Protein AF-A0A9D4DWQ7-F1 (afdb_monomer_lite)

Sequence (74 aa):
MLDVELVMDTAMDRTPCEVTGVTPGDNMYLNVNNLLQLGGRYVEPRYPTSVTSSRFQGCMRNLIHNGKVGACLV

InterPro domains:
  IPR001791 Laminin G domain [PF02210] (21-68)
  IPR013320 Concanavalin A-like lectin/glucanase domain superfamily [SSF49899] (17-69)

Radius of gyration: 18.96 Å; chains: 1; bounding box: 54×36×44 Å

Structure (mmCIF, N/CA/C/O backbone):
data_AF-A0A9D4DWQ7-F1
#
_entry.id   AF-A0A9D4DWQ7-F1
#
loop_
_atom_site.group_PDB
_atom_site.id
_atom_site.type_symbol
_atom_site.label_atom_id
_atom_site.label_alt_id
_atom_site.label_comp_id
_atom_site.label_asym_id
_atom_site.label_entity_id
_atom_site.label_seq_id
_atom_site.pdbx_PDB_ins_code
_atom_site.Cartn_x
_atom_site.Cartn_y
_atom_site.Cartn_z
_atom_site.occupancy
_atom_site.B_iso_or_equiv
_atom_site.auth_seq_id
_atom_site.auth_comp_id
_atom_site.auth_asym_id
_atom_site.auth_a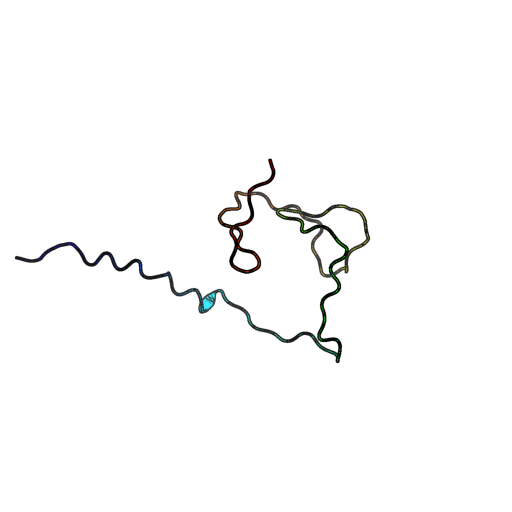tom_id
_atom_site.pdbx_PDB_model_num
ATOM 1 N N . MET A 1 1 ? 39.671 5.930 -30.503 1.00 47.19 1 MET A N 1
ATOM 2 C CA . MET A 1 1 ? 38.921 4.672 -30.330 1.00 47.19 1 MET A CA 1
ATOM 3 C C . MET A 1 1 ? 38.849 4.358 -28.853 1.00 47.19 1 MET A C 1
ATOM 5 O O . MET A 1 1 ? 39.832 3.886 -28.298 1.00 47.19 1 MET A O 1
ATOM 9 N N . LEU A 1 2 ? 37.725 4.717 -28.240 1.00 39.62 2 LEU A N 1
ATOM 10 C CA . LEU A 1 2 ? 37.073 4.010 -27.137 1.00 39.62 2 LEU A CA 1
ATOM 11 C C . LEU A 1 2 ? 35.796 4.802 -26.863 1.00 39.62 2 LEU A C 1
ATOM 13 O O . LEU A 1 2 ? 35.811 5.841 -26.207 1.00 39.62 2 LEU A O 1
ATOM 17 N N . ASP A 1 3 ? 34.741 4.357 -27.534 1.00 45.78 3 ASP A N 1
ATOM 18 C CA . ASP A 1 3 ? 33.431 4.982 -27.556 1.00 45.78 3 ASP A CA 1
ATOM 19 C C . ASP A 1 3 ? 32.759 4.876 -26.185 1.00 45.78 3 ASP A C 1
ATOM 21 O O . ASP A 1 3 ? 32.599 3.800 -25.605 1.00 45.78 3 ASP A O 1
ATOM 25 N N . VAL A 1 4 ? 32.380 6.042 -25.674 1.00 59.88 4 VAL A N 1
ATOM 26 C CA . VAL A 1 4 ? 31.447 6.219 -24.569 1.00 59.88 4 VAL A CA 1
ATOM 27 C C . VAL A 1 4 ? 30.048 6.009 -25.140 1.00 59.88 4 VAL A C 1
ATOM 29 O O . VAL A 1 4 ? 29.481 6.960 -25.651 1.00 59.88 4 VAL A O 1
ATOM 32 N N . GLU A 1 5 ? 29.511 4.788 -25.092 1.00 51.75 5 GLU A N 1
ATOM 33 C CA . GLU A 1 5 ? 28.057 4.528 -25.138 1.00 51.75 5 GLU A CA 1
ATOM 34 C C . GLU A 1 5 ? 27.745 3.040 -24.894 1.00 51.75 5 GLU A C 1
ATOM 36 O O . GLU A 1 5 ? 27.359 2.280 -25.775 1.00 51.75 5 GLU A O 1
ATOM 41 N N . LEU A 1 6 ? 27.875 2.613 -23.638 1.00 51.19 6 LEU A N 1
ATOM 42 C CA . LEU A 1 6 ? 27.016 1.562 -23.092 1.00 51.19 6 LEU A CA 1
ATOM 43 C C . LEU A 1 6 ? 26.048 2.249 -22.131 1.00 51.19 6 LEU A C 1
ATOM 45 O O . LEU A 1 6 ? 26.175 2.158 -20.913 1.00 51.19 6 LEU A O 1
ATOM 49 N N . VAL A 1 7 ? 25.068 2.962 -22.692 1.00 51.66 7 VAL A N 1
ATOM 50 C CA . VAL A 1 7 ? 23.826 3.266 -21.972 1.00 51.66 7 VAL A CA 1
ATOM 51 C C . VAL A 1 7 ? 23.037 1.960 -21.913 1.00 51.66 7 VAL A C 1
ATOM 53 O O . VAL A 1 7 ? 22.067 1.742 -22.630 1.00 51.66 7 VAL A O 1
ATOM 56 N N . MET A 1 8 ? 23.507 1.039 -21.076 1.00 47.16 8 MET A N 1
ATOM 57 C CA . MET A 1 8 ? 22.609 0.069 -20.486 1.00 47.16 8 MET A CA 1
ATOM 58 C C . MET A 1 8 ? 21.868 0.846 -19.407 1.00 47.16 8 MET A C 1
ATOM 60 O O . MET A 1 8 ? 22.444 1.188 -18.373 1.00 47.16 8 MET A O 1
ATOM 64 N N . ASP A 1 9 ? 20.599 1.147 -19.670 1.00 53.84 9 ASP A N 1
ATOM 65 C CA . ASP A 1 9 ? 19.588 1.292 -18.627 1.00 53.84 9 ASP A CA 1
ATOM 66 C C . ASP A 1 9 ? 19.604 -0.018 -17.826 1.00 53.84 9 ASP A C 1
ATOM 68 O O . ASP A 1 9 ? 18.866 -0.968 -18.085 1.00 53.84 9 ASP A O 1
ATOM 72 N N . THR A 1 10 ? 20.596 -0.147 -16.946 1.00 49.78 10 THR A N 1
ATOM 73 C CA . THR A 1 10 ? 20.670 -1.241 -15.997 1.00 49.78 10 THR A CA 1
ATOM 74 C C . THR A 1 10 ? 19.554 -0.933 -15.029 1.00 49.78 10 THR A C 1
ATOM 76 O O . THR A 1 10 ? 19.716 -0.124 -14.120 1.00 49.78 10 THR A O 1
ATOM 79 N N . ALA A 1 11 ? 18.379 -1.508 -15.296 1.00 65.25 11 ALA A N 1
ATOM 80 C CA . ALA A 1 11 ? 17.302 -1.588 -14.333 1.00 65.25 11 ALA A CA 1
ATOM 81 C C . ALA A 1 11 ? 17.951 -1.959 -12.998 1.00 65.25 11 ALA A C 1
ATOM 83 O O . ALA A 1 11 ? 18.470 -3.066 -12.852 1.00 65.25 11 ALA A O 1
ATOM 84 N N . MET A 1 12 ? 18.055 -0.972 -12.104 1.00 75.00 12 MET A N 1
ATOM 85 C CA . MET A 1 12 ? 18.776 -1.097 -10.844 1.00 75.00 12 MET A CA 1
ATOM 86 C C . MET A 1 12 ? 18.311 -2.389 -10.182 1.00 75.00 12 MET A C 1
ATOM 88 O O . MET A 1 12 ? 17.103 -2.574 -10.057 1.00 75.00 12 MET A O 1
ATOM 92 N N . ASP A 1 13 ? 19.228 -3.288 -9.818 1.00 78.00 13 ASP A N 1
ATOM 93 C CA . ASP A 1 13 ? 18.844 -4.558 -9.203 1.00 78.00 13 ASP A CA 1
ATOM 94 C C . ASP A 1 13 ? 18.044 -4.273 -7.922 1.00 78.00 13 ASP A C 1
ATOM 96 O O . ASP A 1 13 ? 18.568 -3.738 -6.941 1.00 78.00 13 ASP A O 1
ATOM 100 N N . ARG A 1 14 ? 16.737 -4.559 -7.969 1.00 82.31 14 ARG A N 1
ATOM 101 C CA . ARG A 1 14 ? 15.790 -4.279 -6.882 1.00 82.31 14 ARG A CA 1
ATOM 102 C C . ARG A 1 14 ? 15.670 -5.442 -5.914 1.00 82.31 14 ARG A C 1
ATOM 104 O O . ARG A 1 14 ? 15.044 -5.262 -4.871 1.00 82.31 14 ARG A O 1
ATOM 111 N N . THR A 1 15 ? 16.284 -6.589 -6.213 1.00 84.25 15 THR A N 1
ATOM 112 C CA . THR A 1 15 ? 16.171 -7.797 -5.390 1.00 84.25 15 THR A CA 1
ATOM 113 C C . THR A 1 15 ? 16.516 -7.572 -3.912 1.00 84.25 15 THR A C 1
ATOM 115 O O . THR A 1 15 ? 15.787 -8.105 -3.076 1.00 84.25 15 THR A O 1
ATOM 118 N N . PRO A 1 16 ? 17.495 -6.722 -3.514 1.00 86.88 16 PRO A N 1
ATOM 119 C CA . PRO A 1 16 ? 17.776 -6.486 -2.093 1.00 86.88 16 PRO A CA 1
ATOM 120 C C . PRO A 1 16 ? 16.679 -5.693 -1.364 1.00 86.88 16 PRO A C 1
ATOM 122 O O . PRO A 1 16 ? 16.645 -5.664 -0.136 1.00 86.88 16 PRO A O 1
ATOM 125 N N . CYS A 1 17 ? 15.809 -5.005 -2.107 1.00 85.12 17 CYS A N 1
ATOM 126 C CA . CYS A 1 17 ? 14.706 -4.200 -1.585 1.00 85.12 17 CYS A CA 1
ATOM 127 C C . CYS A 1 17 ? 13.346 -4.893 -1.740 1.00 85.12 17 CYS A C 1
ATOM 129 O O . CYS A 1 17 ? 12.317 -4.306 -1.395 1.00 85.12 17 CYS A O 1
ATOM 131 N N . GLU A 1 18 ? 13.326 -6.105 -2.290 1.00 86.94 18 GLU A N 1
ATOM 132 C CA . GLU A 1 18 ? 12.115 -6.881 -2.504 1.00 86.94 18 GLU A CA 1
ATOM 133 C C . GLU A 1 18 ? 11.898 -7.861 -1.356 1.00 86.94 18 GLU A C 1
ATOM 135 O O . GLU A 1 18 ? 12.815 -8.508 -0.853 1.00 86.94 18 GLU A O 1
ATOM 140 N N . VAL A 1 19 ? 10.642 -7.968 -0.934 1.00 91.00 19 VAL A N 1
ATOM 141 C CA . VAL A 1 19 ? 10.213 -8.918 0.087 1.00 91.00 19 VAL A CA 1
ATOM 142 C C . VAL A 1 19 ? 9.115 -9.770 -0.518 1.00 91.00 19 VAL A C 1
ATOM 144 O O . VAL A 1 19 ? 8.180 -9.255 -1.132 1.00 91.00 19 VAL A O 1
ATOM 147 N N . THR A 1 20 ? 9.226 -11.079 -0.327 1.00 91.19 20 THR A N 1
ATOM 148 C CA . THR A 1 20 ? 8.202 -12.048 -0.715 1.00 91.19 20 THR A CA 1
ATOM 149 C C . THR A 1 20 ? 7.558 -12.644 0.532 1.00 91.19 20 THR A C 1
ATOM 151 O O . THR A 1 20 ? 8.153 -12.677 1.610 1.00 91.19 20 THR A O 1
ATOM 154 N N . GLY A 1 21 ? 6.309 -13.082 0.409 1.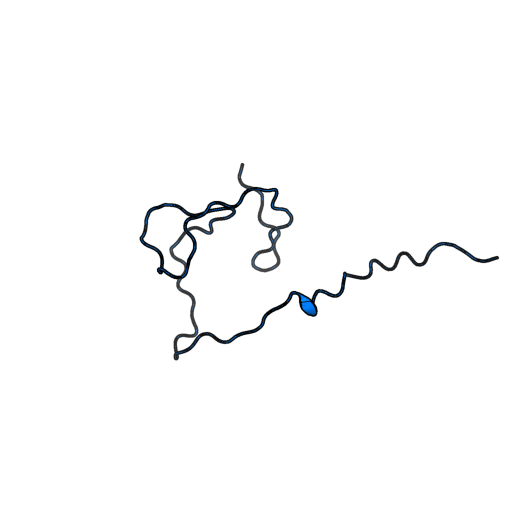00 91.75 21 GLY A N 1
ATOM 155 C CA . GLY A 1 21 ? 5.555 -13.648 1.519 1.00 91.75 21 GLY A CA 1
ATOM 156 C C . GLY A 1 21 ? 4.266 -14.305 1.048 1.00 91.75 21 GLY A C 1
ATOM 157 O O . GLY A 1 21 ? 3.871 -14.162 -0.108 1.00 91.75 21 GLY A O 1
ATOM 158 N N . VAL A 1 22 ? 3.617 -15.031 1.956 1.00 92.44 22 VAL A N 1
ATOM 159 C CA . VAL A 1 22 ? 2.361 -15.744 1.697 1.00 92.44 22 VAL A CA 1
ATOM 160 C C . VAL A 1 22 ? 1.332 -15.322 2.739 1.00 92.44 22 VAL A C 1
ATOM 162 O O . VAL A 1 22 ? 1.643 -15.231 3.927 1.00 92.44 22 VAL A O 1
ATOM 165 N N . THR A 1 23 ? 0.106 -15.044 2.300 1.00 90.50 23 THR A N 1
ATOM 166 C CA . THR A 1 23 ? -1.014 -14.773 3.207 1.00 90.50 23 THR A CA 1
ATOM 167 C C . THR A 1 23 ? -1.522 -16.094 3.796 1.00 90.50 23 THR A C 1
ATOM 169 O O . THR A 1 23 ? -1.759 -17.029 3.035 1.00 90.50 23 THR A O 1
ATOM 172 N N . PRO A 1 24 ? -1.681 -16.207 5.127 1.00 91.25 24 PRO A N 1
ATOM 173 C CA . PRO A 1 24 ? -2.178 -17.431 5.750 1.00 91.25 24 PRO A CA 1
ATOM 174 C C . PRO A 1 24 ? -3.681 -17.643 5.501 1.00 91.25 24 PRO A C 1
ATOM 176 O O . PRO A 1 24 ? -4.436 -16.681 5.349 1.00 91.25 24 PRO A O 1
ATOM 179 N N . GLY A 1 25 ? -4.118 -18.904 5.564 1.00 93.12 25 GLY A N 1
ATOM 180 C CA . GLY A 1 25 ? -5.517 -19.319 5.397 1.00 93.12 25 GLY A CA 1
ATOM 181 C C . GLY A 1 25 ? -5.867 -19.766 3.974 1.00 93.12 25 GLY A C 1
ATOM 182 O O . GLY A 1 25 ? -5.026 -19.743 3.082 1.00 93.12 25 GLY A O 1
ATOM 183 N N . ASP A 1 26 ? -7.125 -20.169 3.775 1.00 94.19 26 ASP A N 1
ATOM 184 C CA . ASP A 1 26 ? -7.594 -20.784 2.517 1.00 94.19 26 ASP A CA 1
ATOM 185 C C . ASP A 1 26 ? -8.223 -19.779 1.535 1.00 94.19 26 ASP A C 1
ATOM 187 O O . ASP A 1 26 ? -8.529 -20.106 0.387 1.00 94.19 26 ASP A O 1
ATOM 191 N N . ASN A 1 27 ? -8.452 -18.539 1.976 1.00 91.81 27 ASN A N 1
ATOM 192 C CA . ASN A 1 27 ? -9.075 -17.511 1.147 1.00 91.81 27 ASN A CA 1
ATOM 193 C C . ASN A 1 27 ? -8.090 -17.003 0.089 1.00 91.81 27 ASN A C 1
ATOM 195 O O . ASN A 1 27 ? -7.155 -16.270 0.398 1.00 91.81 27 ASN A O 1
ATOM 199 N N . MET A 1 28 ? -8.356 -17.336 -1.175 1.00 91.12 28 MET A N 1
ATOM 200 C CA . MET A 1 28 ? -7.516 -16.937 -2.314 1.00 91.12 28 MET A CA 1
ATOM 201 C C . MET A 1 28 ? -7.953 -15.621 -2.978 1.00 91.12 28 MET A C 1
ATOM 203 O O . MET A 1 28 ? -7.219 -15.068 -3.794 1.00 91.12 28 MET A O 1
ATOM 207 N N . TYR A 1 29 ? -9.152 -15.122 -2.664 1.00 90.75 29 TYR A N 1
ATOM 208 C CA . TYR A 1 29 ? -9.734 -13.951 -3.320 1.00 90.75 29 TYR A CA 1
ATOM 209 C C . TYR A 1 29 ? -9.632 -12.697 -2.453 1.00 90.75 29 TYR A C 1
ATOM 211 O O . TYR A 1 29 ? -9.966 -12.714 -1.267 1.00 90.75 29 TYR A O 1
ATOM 219 N N . LEU A 1 30 ? -9.244 -11.580 -3.074 1.00 87.50 30 LEU A N 1
ATOM 220 C CA . LEU A 1 30 ? -9.266 -10.261 -2.448 1.00 87.50 30 LEU A CA 1
ATOM 221 C C . LEU A 1 30 ? -10.603 -9.567 -2.735 1.00 87.50 30 LEU A C 1
ATOM 223 O O . LEU A 1 30 ? -10.917 -9.257 -3.883 1.00 87.50 30 LEU A O 1
ATOM 227 N N . ASN A 1 31 ? -11.381 -9.292 -1.689 1.00 87.62 31 ASN A N 1
ATOM 228 C CA . ASN A 1 31 ? -12.623 -8.532 -1.814 1.00 87.62 31 ASN A CA 1
ATOM 229 C C . ASN A 1 31 ? -12.326 -7.021 -1.830 1.00 87.62 31 ASN A C 1
ATOM 231 O O . ASN A 1 31 ? -11.893 -6.459 -0.823 1.00 87.62 31 ASN A O 1
ATOM 235 N N . VAL A 1 32 ? -12.560 -6.365 -2.970 1.00 81.44 32 VAL A N 1
ATOM 236 C CA . VAL A 1 32 ? -12.201 -4.958 -3.215 1.00 81.44 32 VAL A CA 1
ATOM 237 C C . VAL A 1 32 ? -13.428 -4.075 -3.448 1.00 81.44 32 VAL A C 1
ATOM 239 O O . VAL A 1 32 ? -13.623 -3.519 -4.520 1.00 81.44 32 VAL A O 1
ATOM 242 N N . ASN A 1 33 ? -14.242 -3.890 -2.409 1.00 83.50 33 ASN A N 1
ATOM 243 C CA . ASN A 1 33 ? -15.339 -2.906 -2.427 1.00 83.50 33 ASN A CA 1
ATOM 244 C C . ASN A 1 33 ? -14.916 -1.510 -1.924 1.00 83.50 33 ASN A C 1
ATO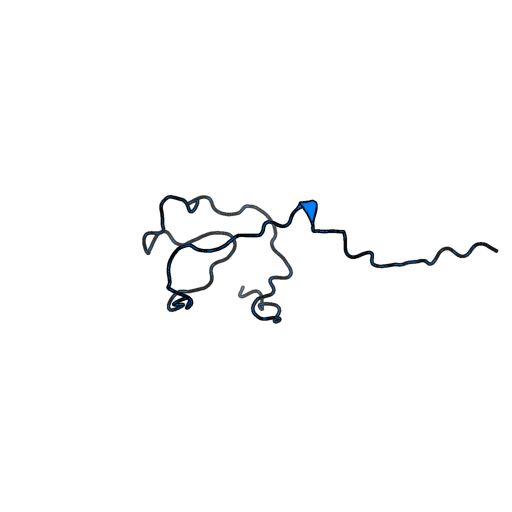M 246 O O . ASN A 1 33 ? -15.759 -0.640 -1.729 1.00 83.50 33 ASN A O 1
ATOM 250 N N . ASN A 1 34 ? -13.619 -1.297 -1.686 1.00 80.56 34 ASN A N 1
ATOM 251 C CA . ASN A 1 34 ? -13.072 -0.074 -1.101 1.00 80.56 34 ASN A CA 1
ATOM 252 C C . ASN A 1 34 ? -12.199 0.692 -2.103 1.00 80.56 34 ASN A C 1
ATOM 254 O O . ASN A 1 34 ? -11.634 0.113 -3.030 1.00 80.56 34 ASN A O 1
ATOM 258 N N . LEU A 1 35 ? -12.043 1.995 -1.869 1.00 85.00 35 LEU A N 1
ATOM 259 C CA . LEU A 1 35 ? -11.186 2.866 -2.674 1.00 85.00 35 LEU A CA 1
ATOM 260 C C . LEU A 1 35 ? -9.698 2.564 -2.450 1.00 85.00 35 LEU A C 1
ATOM 262 O O . LEU A 1 35 ? -9.240 2.442 -1.308 1.00 85.00 35 LEU A O 1
ATOM 266 N N . LEU A 1 36 ? -8.933 2.538 -3.546 1.00 86.06 36 LEU A N 1
ATOM 267 C CA . LEU A 1 36 ? -7.473 2.571 -3.500 1.00 86.06 36 LEU A CA 1
ATOM 268 C C . LEU A 1 36 ? -7.019 3.950 -3.005 1.00 86.06 36 LEU A C 1
ATOM 270 O O . LEU A 1 36 ? -7.374 4.971 -3.589 1.00 86.06 36 LEU A O 1
ATOM 274 N N . GLN A 1 37 ? -6.228 3.973 -1.937 1.00 86.94 37 GLN A N 1
ATOM 275 C CA . GLN A 1 37 ? -5.726 5.198 -1.314 1.00 86.94 37 GLN A CA 1
ATOM 276 C C . GLN A 1 37 ? -4.200 5.222 -1.361 1.00 86.94 37 GLN A C 1
ATOM 278 O O . GLN A 1 37 ? -3.548 4.197 -1.162 1.00 86.94 37 GLN A O 1
ATOM 283 N N . LEU A 1 38 ? -3.634 6.399 -1.625 1.00 88.44 38 LEU A N 1
ATOM 284 C CA . LEU A 1 38 ? -2.198 6.613 -1.790 1.00 88.44 38 LEU A CA 1
ATOM 285 C C . LEU A 1 38 ? -1.747 7.760 -0.893 1.00 88.44 38 LEU A C 1
ATOM 287 O O . LEU A 1 38 ? -2.467 8.736 -0.706 1.00 88.44 38 LEU A O 1
ATOM 291 N N . GLY A 1 39 ? -0.538 7.655 -0.345 1.00 89.00 39 GLY A N 1
ATOM 292 C CA . GLY A 1 39 ? 0.055 8.708 0.484 1.00 89.00 39 GLY A CA 1
ATOM 293 C C . GLY A 1 39 ? -0.592 8.889 1.862 1.00 89.00 39 GLY A C 1
ATOM 294 O O . GLY A 1 39 ? -0.196 9.750 2.644 1.00 89.00 39 GLY A O 1
ATOM 295 N N . GLY A 1 40 ? -1.583 8.072 2.192 1.00 88.69 40 GLY A N 1
ATOM 296 C CA . GLY A 1 40 ? -2.284 8.097 3.462 1.00 88.69 40 GLY A CA 1
ATOM 297 C C . GLY A 1 40 ? -3.579 7.306 3.373 1.00 88.69 40 GLY A C 1
ATOM 298 O O . GLY A 1 40 ? -3.886 6.707 2.344 1.00 88.69 40 GLY A O 1
ATOM 299 N N . ARG A 1 41 ? -4.337 7.323 4.468 1.00 87.50 41 ARG A N 1
ATOM 300 C CA . ARG A 1 41 ? -5.658 6.701 4.555 1.00 87.50 41 ARG A CA 1
ATOM 301 C C . ARG A 1 41 ? -6.665 7.627 5.227 1.00 87.50 41 ARG A C 1
ATOM 303 O O . ARG A 1 41 ? -6.280 8.493 6.021 1.00 87.50 41 ARG A O 1
ATOM 310 N N . TYR A 1 42 ? -7.943 7.422 4.940 1.00 86.94 42 TYR A N 1
ATOM 311 C CA . TYR A 1 42 ? -9.034 7.979 5.733 1.00 86.94 42 TYR A CA 1
ATOM 312 C C . TYR A 1 42 ? -9.052 7.382 7.144 1.00 86.94 42 TYR A C 1
ATOM 314 O O . TYR A 1 42 ? -8.513 6.303 7.395 1.00 86.94 42 TYR A O 1
ATOM 322 N N . VAL A 1 43 ? -9.661 8.113 8.078 1.00 83.69 43 VAL A N 1
ATOM 323 C CA . VAL A 1 43 ? -9.837 7.655 9.466 1.00 83.69 43 VAL A CA 1
ATOM 324 C C . VAL A 1 43 ? -10.876 6.531 9.538 1.00 83.69 43 VAL A C 1
ATOM 326 O O . VAL A 1 43 ? -10.740 5.618 10.349 1.00 83.69 43 VAL A O 1
ATOM 329 N N . GLU A 1 44 ? -11.862 6.568 8.642 1.00 84.56 44 GLU A N 1
ATOM 330 C CA . GLU A 1 44 ? -12.942 5.593 8.527 1.00 84.56 44 GLU A CA 1
ATOM 331 C C . GLU A 1 44 ? -12.931 4.926 7.142 1.00 84.56 44 GLU A C 1
ATOM 333 O O . GLU A 1 44 ? -12.664 5.606 6.145 1.00 84.56 44 GLU A O 1
ATOM 338 N N . PRO A 1 45 ? -13.209 3.609 7.051 1.00 82.00 45 PRO A N 1
ATOM 339 C CA . PRO A 1 45 ? -13.532 2.674 8.141 1.00 82.00 45 PRO A CA 1
ATOM 340 C C . PRO A 1 45 ? -12.309 2.297 9.000 1.00 82.00 45 PRO A C 1
ATOM 342 O O . PRO A 1 45 ? -11.173 2.632 8.677 1.00 82.00 45 PRO A O 1
ATOM 345 N N . ARG A 1 46 ? -12.529 1.588 10.116 1.00 84.62 46 ARG A N 1
ATOM 346 C CA . ARG A 1 46 ? -11.439 1.156 11.005 1.00 84.62 46 ARG A CA 1
ATOM 347 C C . ARG A 1 46 ? -10.538 0.135 10.304 1.00 84.62 46 ARG A C 1
ATOM 349 O O . ARG A 1 46 ? -11.001 -0.914 9.868 1.00 84.62 46 ARG A O 1
ATOM 356 N N . TYR A 1 47 ? -9.242 0.422 10.262 1.00 87.25 47 TYR A N 1
ATOM 357 C CA . TYR A 1 47 ? -8.219 -0.463 9.702 1.00 87.25 47 TYR A CA 1
ATOM 358 C C . TYR A 1 47 ? -7.602 -1.384 10.772 1.00 87.25 47 TYR A C 1
ATOM 360 O O . TYR A 1 47 ? -7.660 -1.057 11.964 1.00 87.25 47 TYR A O 1
ATOM 368 N N . PRO A 1 48 ? -6.962 -2.503 10.371 1.00 87.94 48 PRO A N 1
ATOM 369 C CA . PRO A 1 48 ? -6.171 -3.334 11.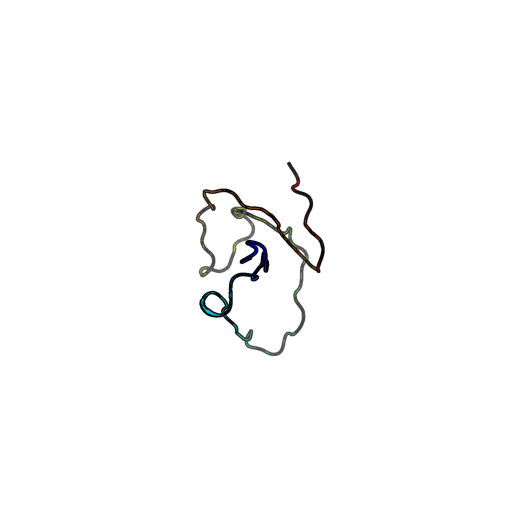276 1.00 87.94 48 PRO A CA 1
ATOM 370 C C . PRO A 1 48 ? -5.083 -2.530 12.000 1.00 87.94 48 PRO A C 1
ATOM 372 O O . PRO A 1 48 ? -4.509 -1.591 11.445 1.00 87.94 48 PRO A O 1
ATOM 375 N N . THR A 1 49 ? -4.771 -2.924 13.235 1.00 87.56 49 THR A N 1
ATOM 376 C CA . THR A 1 49 ? -3.829 -2.210 14.118 1.00 87.56 49 THR A CA 1
ATOM 377 C C . THR A 1 49 ? -2.391 -2.195 13.605 1.00 87.56 49 THR A C 1
ATOM 379 O O . THR A 1 49 ? -1.637 -1.295 13.959 1.00 87.56 49 THR A O 1
ATOM 382 N N . SER A 1 50 ? -2.018 -3.147 12.748 1.00 86.88 50 SER A N 1
ATOM 383 C CA . SER A 1 50 ? -0.701 -3.213 12.104 1.00 86.88 50 SER A CA 1
ATOM 384 C C . SER A 1 50 ? -0.494 -2.158 11.013 1.00 86.88 50 SER A C 1
ATOM 386 O O . SER A 1 50 ? 0.632 -1.949 10.570 1.00 86.88 50 SER A O 1
ATOM 388 N N . VAL A 1 51 ? -1.556 -1.482 10.567 1.00 85.69 51 VAL A N 1
ATOM 389 C CA . VAL A 1 51 ? -1.469 -0.479 9.503 1.00 85.69 51 VAL A CA 1
ATOM 390 C C . VAL A 1 51 ? -1.311 0.909 10.122 1.00 85.69 51 VAL A C 1
ATOM 392 O O . VAL A 1 51 ? -2.175 1.358 10.885 1.00 85.69 51 VAL A O 1
ATOM 395 N N . THR A 1 52 ? -0.234 1.605 9.752 1.00 86.94 52 THR A N 1
ATOM 396 C CA . THR A 1 52 ? 0.083 2.948 10.258 1.00 86.94 52 THR A CA 1
ATOM 397 C C . THR A 1 52 ? -1.030 3.966 9.984 1.00 86.94 52 THR A C 1
ATOM 399 O O . THR A 1 52 ? -1.688 3.939 8.943 1.00 86.94 52 THR A O 1
ATOM 402 N N . SER A 1 53 ? -1.242 4.881 10.932 1.00 85.69 53 SER A N 1
ATOM 403 C CA . SER A 1 53 ? -2.082 6.073 10.760 1.00 85.69 53 SER A CA 1
ATOM 404 C C . SER A 1 53 ? -1.307 7.280 10.225 1.00 85.69 53 SER A C 1
ATOM 406 O O . SER A 1 53 ? -1.927 8.292 9.893 1.00 85.69 53 SER A O 1
ATOM 408 N N . SER A 1 54 ? 0.025 7.200 10.140 1.00 88.88 54 SER A N 1
ATOM 409 C CA .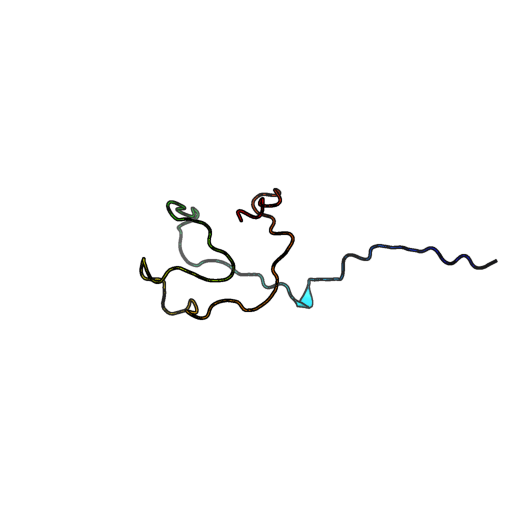 SER A 1 54 ? 0.843 8.286 9.606 1.00 88.88 54 SER A CA 1
ATOM 410 C C . SER A 1 54 ? 0.600 8.474 8.109 1.00 88.88 54 SER A C 1
ATOM 412 O O . SER A 1 54 ? 0.491 7.519 7.340 1.00 88.88 54 SER A O 1
ATOM 414 N N . ARG A 1 55 ? 0.513 9.738 7.691 1.00 88.38 55 ARG A N 1
ATOM 415 C CA . ARG A 1 55 ? 0.464 10.107 6.274 1.00 88.38 55 ARG A CA 1
ATOM 416 C C . ARG A 1 55 ? 1.878 10.108 5.707 1.00 88.38 55 ARG A C 1
ATOM 418 O O . ARG A 1 55 ? 2.829 10.458 6.406 1.00 88.38 55 ARG A O 1
ATOM 425 N N . PHE A 1 56 ? 2.001 9.731 4.444 1.00 91.31 56 PHE A N 1
ATOM 426 C CA . PHE A 1 56 ? 3.253 9.837 3.712 1.00 91.31 56 PHE A CA 1
ATOM 427 C C . PHE A 1 56 ? 3.587 11.312 3.476 1.00 91.31 56 PHE A C 1
ATOM 429 O O . PHE A 1 56 ? 2.713 12.103 3.122 1.00 91.31 56 PHE A O 1
ATOM 436 N N . GLN A 1 57 ? 4.855 11.673 3.655 1.00 92.56 57 GLN A N 1
ATOM 437 C CA . GLN A 1 57 ? 5.370 13.006 3.354 1.00 92.56 57 GLN A CA 1
ATOM 438 C C . GLN A 1 57 ? 6.484 12.863 2.319 1.00 92.56 57 GLN A C 1
ATOM 440 O O . GLN A 1 57 ? 7.555 12.343 2.620 1.00 92.56 57 GLN A O 1
ATOM 445 N N . GLY A 1 58 ? 6.207 13.282 1.088 1.00 90.75 58 GLY A N 1
ATOM 446 C CA . GLY A 1 58 ? 7.129 13.166 -0.037 1.00 90.75 58 GLY A CA 1
ATOM 447 C C . GLY A 1 58 ? 6.391 13.089 -1.369 1.00 90.75 58 GLY A C 1
ATOM 448 O O . GLY A 1 58 ? 5.166 13.193 -1.427 1.00 90.75 58 GLY A O 1
ATOM 449 N N . CYS A 1 59 ? 7.141 12.867 -2.445 1.00 87.50 59 CYS A N 1
ATOM 450 C CA . CYS A 1 59 ? 6.585 12.715 -3.786 1.00 87.50 59 CYS A CA 1
ATOM 451 C C . CYS A 1 59 ? 6.431 11.232 -4.141 1.00 87.50 59 CYS A C 1
ATOM 453 O O . CYS A 1 59 ? 7.373 10.454 -4.003 1.00 87.50 59 CYS A O 1
ATOM 455 N N . MET A 1 60 ? 5.261 10.850 -4.653 1.00 84.19 60 MET A N 1
ATOM 456 C CA . MET A 1 60 ? 5.024 9.545 -5.276 1.00 84.19 60 MET A CA 1
ATOM 457 C C . MET A 1 60 ? 4.912 9.737 -6.790 1.00 84.19 60 MET A C 1
ATOM 459 O O . MET A 1 60 ? 4.318 10.711 -7.247 1.00 84.19 60 MET A O 1
ATOM 463 N N . ARG A 1 61 ? 5.473 8.817 -7.578 1.00 83.50 61 ARG A N 1
ATOM 464 C CA . ARG A 1 61 ? 5.400 8.842 -9.047 1.00 83.50 61 ARG A CA 1
ATOM 465 C C . ARG A 1 61 ? 5.301 7.428 -9.602 1.00 83.50 61 ARG A C 1
ATOM 467 O O . ARG A 1 61 ? 5.725 6.487 -8.938 1.00 83.50 61 ARG A O 1
ATOM 474 N N . ASN A 1 62 ? 4.799 7.308 -10.831 1.00 82.69 62 ASN A N 1
ATOM 475 C CA . ASN A 1 62 ? 4.762 6.055 -11.589 1.00 82.69 62 ASN A CA 1
ATOM 476 C C . ASN A 1 62 ? 4.027 4.914 -10.859 1.00 82.69 62 ASN A C 1
ATOM 478 O O . ASN A 1 62 ? 4.511 3.784 -10.836 1.00 82.69 62 ASN A O 1
ATOM 482 N N . LEU A 1 63 ? 2.866 5.191 -10.248 1.00 83.62 63 LEU A N 1
ATOM 483 C CA . LEU A 1 63 ? 2.031 4.120 -9.700 1.00 83.62 63 LEU A CA 1
ATOM 484 C C . LEU A 1 63 ? 1.565 3.216 -10.842 1.00 83.62 63 LEU A C 1
ATOM 486 O O . LEU A 1 63 ? 0.851 3.673 -11.731 1.00 83.62 63 LEU A O 1
ATOM 490 N N . ILE A 1 64 ? 1.908 1.933 -10.772 1.00 83.00 64 ILE A N 1
ATOM 491 C CA . ILE A 1 64 ? 1.444 0.913 -11.710 1.00 83.00 64 ILE A CA 1
ATOM 492 C C . ILE A 1 64 ? 0.544 -0.057 -10.950 1.00 83.00 64 ILE A C 1
ATOM 494 O O . ILE A 1 64 ? 0.972 -0.679 -9.981 1.00 83.00 64 ILE A O 1
ATOM 498 N N . HIS A 1 65 ? -0.698 -0.200 -11.405 1.00 84.38 65 HIS A N 1
ATOM 499 C CA . HIS A 1 65 ? -1.6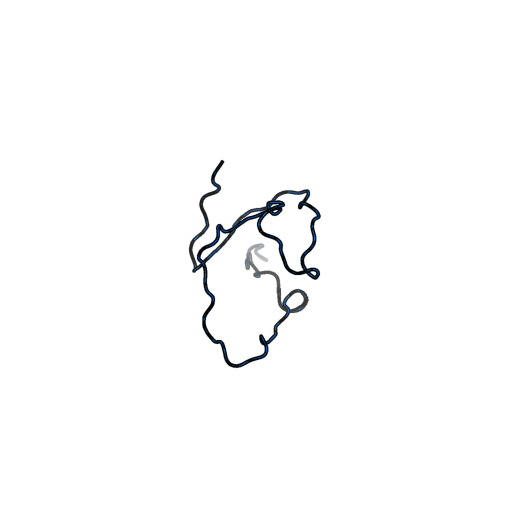56 -1.171 -10.885 1.00 84.38 65 HIS A CA 1
ATOM 500 C C . HIS A 1 65 ? -2.250 -1.952 -12.062 1.00 84.38 65 HIS A C 1
ATOM 502 O O . HIS A 1 65 ? -2.721 -1.356 -13.032 1.00 84.38 65 HIS A O 1
ATOM 508 N N . ASN A 1 66 ? -2.189 -3.286 -12.013 1.00 80.75 66 ASN A N 1
ATOM 509 C CA . ASN A 1 66 ? -2.595 -4.176 -13.113 1.00 80.75 66 ASN A CA 1
ATOM 510 C C . ASN A 1 66 ? -1.948 -3.823 -14.469 1.00 80.75 66 ASN A C 1
ATOM 512 O O . ASN A 1 66 ? -2.614 -3.804 -15.503 1.00 80.75 66 ASN A O 1
ATOM 516 N N . GLY A 1 67 ? -0.654 -3.483 -14.459 1.00 73.12 67 GLY A N 1
ATOM 517 C CA . GLY A 1 67 ? 0.098 -3.132 -15.670 1.00 73.12 67 GLY A CA 1
ATOM 518 C C . GLY A 1 67 ? -0.290 -1.792 -16.304 1.00 73.12 67 GLY A C 1
ATOM 519 O O . GLY A 1 67 ? 0.207 -1.459 -17.375 1.00 73.12 67 GLY A O 1
ATOM 520 N N . LYS A 1 68 ? -1.158 -1.007 -15.656 1.00 69.25 68 LYS A N 1
ATOM 521 C CA . LYS A 1 68 ? -1.534 0.336 -16.099 1.00 69.25 68 LYS A CA 1
ATOM 522 C C . LYS A 1 68 ? -0.973 1.367 -15.139 1.00 69.25 68 LYS A C 1
ATOM 524 O O . LYS A 1 68 ? -1.097 1.221 -13.923 1.00 69.25 68 LYS A O 1
ATOM 529 N N . VAL A 1 69 ? -0.379 2.418 -15.695 1.00 67.31 69 VAL A N 1
ATOM 530 C CA . VAL A 1 69 ? -0.024 3.594 -14.904 1.00 67.31 69 VAL A CA 1
ATOM 531 C C . VAL A 1 69 ? -1.328 4.249 -14.465 1.00 67.31 69 VAL A C 1
ATOM 533 O O . VAL A 1 69 ? -2.157 4.613 -15.300 1.00 67.31 69 VAL A O 1
ATOM 536 N N . GLY A 1 70 ? -1.538 4.345 -13.155 1.00 61.09 70 GLY A N 1
ATOM 537 C CA . GLY A 1 70 ? -2.668 5.079 -12.609 1.00 61.09 70 GLY A CA 1
ATOM 538 C C . GLY A 1 70 ? -2.548 6.544 -13.014 1.00 61.09 70 GLY A C 1
ATOM 539 O O . GLY A 1 70 ? -1.505 7.161 -12.795 1.00 61.09 70 GLY A O 1
ATOM 540 N N . ALA A 1 71 ? -3.600 7.105 -13.612 1.00 54.47 71 ALA A N 1
ATOM 541 C CA . ALA A 1 71 ? -3.678 8.546 -13.784 1.00 54.47 71 ALA A CA 1
ATOM 542 C C . ALA A 1 71 ? -3.679 9.186 -12.390 1.00 54.47 71 ALA A C 1
ATOM 544 O O . ALA A 1 71 ? -4.450 8.777 -11.520 1.00 54.47 71 ALA A O 1
ATOM 545 N N . CYS A 1 72 ? -2.794 10.156 -12.167 1.00 48.88 72 CYS A N 1
ATOM 546 C CA . CYS A 1 72 ? -2.841 10.980 -10.969 1.00 48.88 72 CYS A CA 1
ATOM 547 C C . CYS A 1 72 ? -4.185 11.725 -10.989 1.00 48.88 72 CYS A C 1
ATOM 549 O O . CYS A 1 72 ? -4.386 12.592 -11.837 1.00 48.88 72 CYS A O 1
ATOM 551 N N . LEU A 1 73 ? -5.129 11.332 -10.131 1.00 44.88 73 LEU A N 1
ATOM 552 C CA . LEU A 1 73 ? -6.345 12.106 -9.899 1.00 44.88 73 LEU A CA 1
ATOM 553 C C . LEU A 1 73 ? -5.942 13.278 -9.004 1.00 44.88 73 LEU A C 1
ATOM 555 O O . LEU A 1 73 ? -5.590 13.068 -7.843 1.00 44.88 73 LEU A O 1
ATOM 559 N N . VAL A 1 74 ? -5.902 14.467 -9.604 1.00 36.78 74 VAL A N 1
ATOM 560 C CA . VAL A 1 74 ? -5.681 15.751 -8.924 1.00 36.78 74 VAL A CA 1
ATOM 561 C C . VAL A 1 74 ? -6.995 16.229 -8.327 1.00 36.78 74 VAL A C 1
ATOM 563 O O . VAL A 1 74 ? -8.016 16.130 -9.046 1.00 36.78 74 VAL A O 1
#

Foldseek 3Di:
DDDPDPPPPPVPPCVVVDDDDDDDDDDPDDDPPDDDDPQADDPPDDDDPPDDRDGHDDDDDQDADPNDRDDPDD

Secondary structure (DSSP, 8-state):
--------------GGG-------SS-------S----SS--S-SPPPTTS--PPP-S-----EETTEEPP---

Organism: Dreissena polymorpha (NCBI:txid45954)

pLDDT: mean 78.24, std 15.65, range [36.78, 94.19]